Protein AF-A0A1G0RGI7-F1 (afdb_monomer_lite)

Foldseek 3Di:
DDVVVVVVVVVVVVVVVVVVVVVVVCVVVPPPPDDDDDPPDPDDDPDLVVLVVVLVVLLVCLVVVVLVVLLVVLVPDDLVSVVSSCVSVVNPDPSVPDDSVVSSVSSSVVSVVVVCVVPVD

Structure (mmCIF, N/CA/C/O backbone):
data_AF-A0A1G0RGI7-F1
#
_entry.id   AF-A0A1G0RGI7-F1
#
loop_
_atom_site.group_PDB
_atom_site.id
_atom_site.type_symbol
_atom_site.label_atom_id
_atom_site.label_alt_id
_atom_site.label_comp_id
_atom_site.label_asym_id
_atom_site.label_entity_id
_atom_site.label_seq_id
_atom_site.pdbx_PDB_ins_code
_atom_site.Cartn_x
_atom_site.Cartn_y
_atom_site.Cartn_z
_atom_site.occupancy
_atom_site.B_iso_or_equiv
_atom_site.auth_seq_id
_atom_site.auth_comp_id
_atom_site.auth_asym_id
_atom_site.auth_atom_id
_atom_site.pdbx_PDB_model_num
ATOM 1 N N . MET A 1 1 ? 54.764 -1.175 -4.076 1.00 50.75 1 MET A N 1
ATOM 2 C CA . MET A 1 1 ? 53.804 -0.597 -3.111 1.00 50.75 1 MET A CA 1
ATOM 3 C C . MET A 1 1 ? 52.411 -0.868 -3.656 1.00 50.75 1 MET A C 1
ATOM 5 O O . MET A 1 1 ? 52.136 -0.552 -4.804 1.00 50.75 1 MET A O 1
ATOM 9 N N . THR A 1 2 ? 51.668 -1.673 -2.915 1.00 57.53 2 THR A N 1
ATOM 10 C CA . THR A 1 2 ? 50.856 -2.811 -3.372 1.00 57.53 2 THR A CA 1
ATOM 11 C C . THR A 1 2 ? 49.513 -2.415 -3.992 1.00 57.53 2 THR A C 1
ATOM 13 O O . THR A 1 2 ? 48.796 -1.595 -3.430 1.00 57.53 2 THR A O 1
ATOM 16 N N . ASP A 1 3 ? 49.121 -3.052 -5.105 1.00 73.38 3 ASP A N 1
ATOM 17 C CA . ASP A 1 3 ? 47.800 -2.892 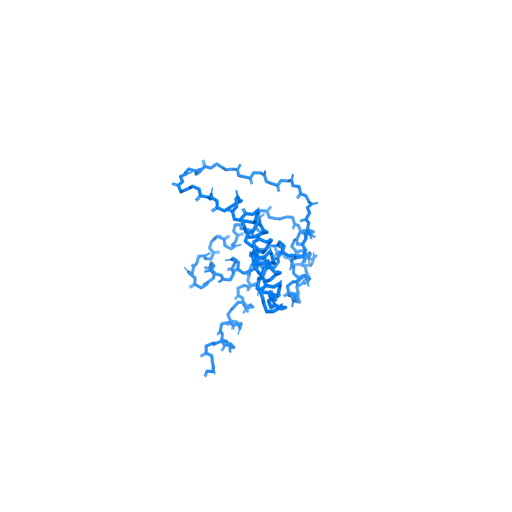-5.756 1.00 73.38 3 ASP A CA 1
ATOM 18 C C . ASP A 1 3 ? 46.612 -3.075 -4.801 1.00 73.38 3 ASP A C 1
ATOM 20 O O . ASP A 1 3 ? 45.519 -2.562 -5.036 1.00 73.38 3 ASP A O 1
ATOM 24 N N . ILE A 1 4 ? 46.839 -3.767 -3.687 1.00 77.62 4 ILE A N 1
ATOM 25 C CA . ILE A 1 4 ? 45.898 -3.905 -2.578 1.00 77.62 4 ILE A CA 1
ATOM 26 C C . ILE A 1 4 ? 45.530 -2.533 -1.991 1.00 77.62 4 ILE A C 1
ATOM 28 O O . ILE A 1 4 ? 44.350 -2.266 -1.800 1.00 77.62 4 ILE A O 1
ATOM 32 N N . LEU A 1 5 ? 46.492 -1.625 -1.796 1.00 81.12 5 LEU A N 1
ATOM 33 C CA . LEU A 1 5 ? 46.229 -0.272 -1.289 1.00 81.12 5 LEU A CA 1
ATOM 34 C C . LEU A 1 5 ? 45.387 0.552 -2.275 1.00 81.12 5 LEU A C 1
ATOM 36 O O . LEU A 1 5 ? 44.495 1.288 -1.861 1.00 81.12 5 LEU A O 1
ATOM 40 N N . LYS A 1 6 ? 45.594 0.372 -3.588 1.00 79.81 6 LYS A N 1
ATOM 41 C CA . LYS A 1 6 ? 44.754 1.005 -4.622 1.00 79.81 6 LYS A CA 1
ATOM 42 C C . LYS A 1 6 ? 43.326 0.456 -4.612 1.00 79.81 6 LYS A C 1
ATOM 44 O O . LYS A 1 6 ? 42.373 1.214 -4.783 1.00 79.81 6 LYS A O 1
ATOM 49 N N . LYS A 1 7 ? 43.164 -0.855 -4.403 1.00 76.00 7 LYS A N 1
ATOM 50 C CA . LYS A 1 7 ? 41.844 -1.487 -4.259 1.00 76.00 7 LYS A CA 1
ATOM 51 C C . LYS A 1 7 ? 41.124 -0.994 -3.003 1.00 76.00 7 LYS A C 1
ATOM 53 O O . LYS A 1 7 ? 39.940 -0.684 -3.093 1.00 76.00 7 LYS A O 1
ATOM 58 N N . ILE A 1 8 ? 41.838 -0.847 -1.885 1.00 85.56 8 ILE A N 1
ATOM 59 C CA . ILE A 1 8 ? 41.303 -0.280 -0.638 1.00 85.56 8 ILE A CA 1
ATOM 60 C C . ILE A 1 8 ? 40.816 1.157 -0.870 1.00 85.56 8 ILE A C 1
ATOM 62 O O . ILE A 1 8 ? 39.648 1.437 -0.624 1.00 85.56 8 ILE A O 1
ATOM 66 N N . ALA A 1 9 ? 41.633 2.022 -1.477 1.00 83.69 9 ALA A N 1
ATOM 67 C CA . ALA A 1 9 ? 41.245 3.406 -1.772 1.00 83.69 9 ALA A CA 1
ATOM 68 C C . ALA A 1 9 ? 40.003 3.507 -2.684 1.00 83.69 9 ALA A C 1
ATOM 70 O O . ALA A 1 9 ? 39.150 4.385 -2.520 1.00 83.69 9 ALA A O 1
ATOM 71 N N . LYS A 1 10 ? 39.857 2.580 -3.641 1.00 83.12 10 LYS A N 1
ATOM 72 C CA . LYS A 1 10 ? 38.676 2.514 -4.515 1.00 83.12 10 LYS A CA 1
ATOM 73 C C . LYS A 1 10 ? 37.420 2.088 -3.748 1.00 83.12 10 LYS A C 1
ATOM 75 O O . LYS A 1 10 ? 36.352 2.654 -3.973 1.00 83.12 10 LYS A O 1
ATOM 80 N N . ILE A 1 11 ? 37.548 1.131 -2.828 1.00 87.38 11 ILE A N 1
ATOM 81 C CA . ILE A 1 11 ? 36.456 0.708 -1.939 1.00 87.38 11 ILE A CA 1
ATOM 82 C C . ILE A 1 11 ? 36.046 1.857 -1.013 1.00 87.38 11 ILE A C 1
ATOM 84 O O . ILE A 1 11 ? 34.858 2.125 -0.867 1.00 87.38 11 ILE A O 1
ATOM 88 N N . GLU A 1 12 ? 37.002 2.586 -0.441 1.00 87.38 12 GLU A N 1
ATOM 89 C CA . GLU A 1 12 ? 36.726 3.750 0.408 1.00 87.38 12 GLU A CA 1
ATOM 90 C C . GLU A 1 12 ? 36.010 4.864 -0.357 1.00 87.38 12 GLU A C 1
ATOM 92 O O . GLU A 1 12 ? 35.063 5.457 0.160 1.00 87.38 12 GLU A O 1
ATOM 97 N N . THR A 1 13 ? 36.401 5.103 -1.610 1.00 85.25 13 THR A N 1
ATOM 98 C CA . THR A 1 13 ? 35.734 6.077 -2.485 1.00 85.25 13 THR A CA 1
ATOM 99 C C . THR A 1 13 ? 34.280 5.679 -2.741 1.00 85.25 13 THR A C 1
ATOM 101 O O . THR A 1 13 ? 33.381 6.488 -2.514 1.00 85.25 13 THR A O 1
ATOM 104 N N . LEU A 1 14 ? 34.031 4.417 -3.105 1.00 83.19 14 LEU A N 1
ATOM 105 C CA . LEU A 1 14 ? 32.679 3.883 -3.306 1.00 83.19 14 LEU A CA 1
ATOM 106 C C . LEU A 1 14 ? 31.835 3.961 -2.029 1.00 83.19 14 LEU A C 1
ATOM 108 O O . LEU A 1 14 ? 30.685 4.391 -2.068 1.00 83.19 14 LEU A O 1
ATOM 112 N N . LEU A 1 15 ? 32.404 3.610 -0.874 1.00 84.50 15 LEU A N 1
ATOM 113 C CA . LEU A 1 15 ? 31.719 3.736 0.413 1.00 84.50 15 LEU A CA 1
ATOM 114 C C . LEU A 1 15 ? 31.371 5.193 0.725 1.00 84.50 15 LEU A C 1
ATOM 116 O O . LEU A 1 15 ? 30.299 5.465 1.263 1.00 84.50 15 LEU A O 1
ATOM 120 N N . ASN A 1 16 ? 32.242 6.138 0.379 1.00 82.50 16 ASN A N 1
ATOM 121 C CA . ASN A 1 16 ? 31.992 7.557 0.594 1.00 82.50 16 ASN A CA 1
ATOM 122 C C . ASN A 1 16 ? 30.914 8.100 -0.361 1.00 82.50 16 ASN A C 1
ATOM 124 O O . ASN A 1 16 ? 30.081 8.911 0.040 1.00 82.50 16 ASN A O 1
ATOM 128 N N . GLU A 1 17 ? 30.866 7.622 -1.604 1.00 75.31 17 GLU A N 1
ATOM 129 C CA . GLU A 1 17 ? 29.801 7.938 -2.565 1.00 75.31 17 GLU A CA 1
ATOM 130 C C . GLU A 1 17 ? 28.447 7.363 -2.139 1.00 75.31 17 GLU A C 1
ATOM 132 O O . GLU A 1 17 ? 27.433 8.066 -2.197 1.00 75.31 17 GLU A O 1
ATOM 137 N N . ILE A 1 18 ? 28.427 6.128 -1.630 1.00 74.31 18 ILE A N 1
ATOM 138 C CA . ILE A 1 18 ? 27.229 5.506 -1.056 1.00 74.31 18 ILE A CA 1
ATOM 139 C C . ILE A 1 18 ? 26.772 6.296 0.175 1.00 74.31 18 ILE A C 1
ATOM 141 O O . ILE A 1 18 ? 25.603 6.666 0.255 1.00 74.31 18 ILE A O 1
ATOM 145 N N . LYS A 1 19 ? 27.683 6.650 1.093 1.00 71.12 19 LYS A N 1
ATOM 146 C CA . LYS A 1 19 ? 27.375 7.482 2.270 1.00 71.12 19 LYS A CA 1
ATOM 147 C C . LYS A 1 19 ? 26.866 8.870 1.889 1.00 71.12 19 LYS A C 1
ATOM 149 O O . LYS A 1 19 ? 25.917 9.342 2.499 1.00 71.12 19 LYS A O 1
ATOM 154 N N . LYS A 1 20 ? 27.429 9.520 0.866 1.00 70.50 20 LYS A N 1
ATOM 155 C CA . LYS A 1 20 ? 26.917 10.802 0.346 1.00 70.50 20 LYS A CA 1
ATOM 156 C C . LYS A 1 20 ? 25.540 10.650 -0.298 1.00 70.50 20 LYS A C 1
ATOM 158 O O . LYS A 1 20 ? 24.704 11.538 -0.151 1.00 70.50 20 LYS A O 1
ATOM 163 N N . SER A 1 21 ? 25.294 9.541 -0.989 1.00 58.94 21 SER A N 1
ATOM 164 C CA . SER A 1 21 ? 23.994 9.229 -1.594 1.00 58.94 21 SER A CA 1
ATOM 165 C C . SER A 1 21 ? 22.931 8.919 -0.536 1.00 58.94 21 SER A C 1
ATOM 167 O O . SER A 1 21 ? 21.784 9.327 -0.698 1.00 58.94 21 SER A O 1
ATOM 169 N N . LEU A 1 22 ? 23.318 8.278 0.571 1.00 59.91 22 LEU A N 1
ATOM 170 C CA . LEU A 1 22 ? 22.479 8.084 1.756 1.00 59.91 22 LEU A CA 1
ATOM 171 C C . LEU A 1 22 ? 22.243 9.406 2.494 1.00 59.91 22 LEU A C 1
ATOM 173 O O . LEU A 1 22 ? 21.101 9.782 2.690 1.00 59.91 22 LEU A O 1
ATOM 177 N N . ALA A 1 23 ? 23.278 10.205 2.760 1.00 55.50 23 ALA A N 1
ATOM 178 C CA . ALA A 1 23 ? 23.140 11.507 3.417 1.00 55.50 23 ALA A CA 1
ATOM 179 C C . ALA A 1 23 ? 22.300 12.515 2.605 1.00 55.50 23 ALA A C 1
ATOM 181 O O . ALA A 1 23 ? 21.625 13.365 3.182 1.00 55.50 23 ALA A O 1
ATOM 182 N N . LYS A 1 24 ? 22.302 12.430 1.267 1.00 55.09 24 LYS A N 1
ATOM 183 C CA . LYS A 1 24 ? 21.374 13.193 0.412 1.00 55.09 24 LYS A CA 1
ATOM 184 C C . LYS A 1 24 ? 19.928 12.688 0.507 1.00 55.09 24 LYS A C 1
ATOM 186 O O . LYS A 1 24 ? 19.018 13.491 0.338 1.00 55.09 24 LYS A O 1
ATOM 191 N N . LYS A 1 25 ? 19.716 11.398 0.789 1.00 45.34 25 LYS A N 1
ATOM 192 C CA . LYS A 1 25 ? 18.391 10.800 1.031 1.00 45.34 25 LYS A CA 1
ATOM 193 C C . LYS A 1 25 ? 17.895 11.010 2.471 1.00 45.34 25 LYS A C 1
ATOM 195 O O . LYS A 1 25 ? 16.694 11.157 2.662 1.00 45.34 25 LYS A O 1
ATOM 200 N N . ASP A 1 26 ? 18.798 11.127 3.443 1.00 42.47 26 ASP A N 1
ATOM 201 C CA . ASP A 1 26 ? 18.475 11.308 4.865 1.00 42.47 26 ASP A CA 1
ATOM 202 C C . ASP A 1 26 ? 18.350 12.781 5.282 1.00 42.47 26 ASP A C 1
ATOM 204 O O . ASP A 1 26 ? 17.692 13.089 6.272 1.00 42.47 26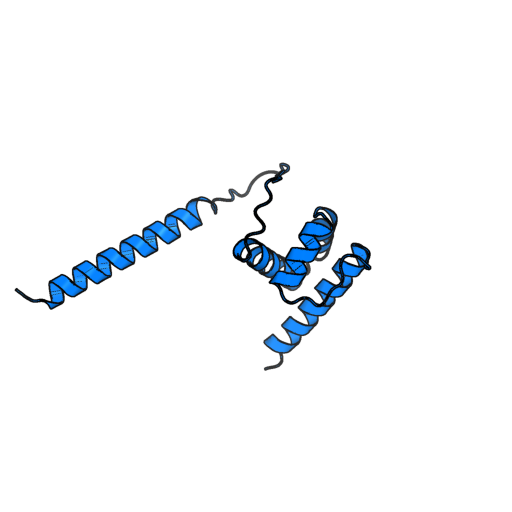 ASP A O 1
ATOM 208 N N . LYS A 1 27 ? 18.872 13.734 4.495 1.00 39.88 27 LYS A N 1
ATOM 209 C CA . LYS A 1 27 ? 18.612 15.173 4.713 1.00 39.88 27 LYS A CA 1
ATOM 210 C C . LYS A 1 27 ? 17.158 15.598 4.461 1.00 39.88 27 LYS A C 1
ATOM 212 O O . LYS A 1 27 ? 16.808 16.730 4.771 1.00 39.88 27 LYS A O 1
ATOM 217 N N . VAL A 1 28 ? 16.313 14.701 3.951 1.00 40.69 28 VAL A N 1
ATOM 218 C CA . VAL A 1 28 ? 14.851 14.892 3.851 1.00 40.69 28 VAL A CA 1
ATOM 219 C C . VAL A 1 28 ? 14.112 14.189 5.008 1.00 40.69 28 VAL A C 1
ATOM 221 O O . VAL A 1 28 ? 12.892 14.245 5.100 1.00 40.69 28 VAL A O 1
ATOM 224 N N . PHE A 1 29 ? 14.840 13.549 5.929 1.00 34.50 29 PHE A N 1
ATOM 225 C CA . PHE A 1 29 ? 14.290 12.763 7.038 1.00 34.50 29 PHE A CA 1
ATOM 226 C C . PHE A 1 29 ? 14.565 13.341 8.429 1.00 34.50 29 PHE A C 1
ATOM 228 O O . PHE A 1 29 ? 14.415 12.643 9.428 1.00 34.50 29 PHE A O 1
ATOM 235 N N . LEU A 1 30 ? 14.871 14.634 8.529 1.00 34.53 30 LEU A N 1
ATOM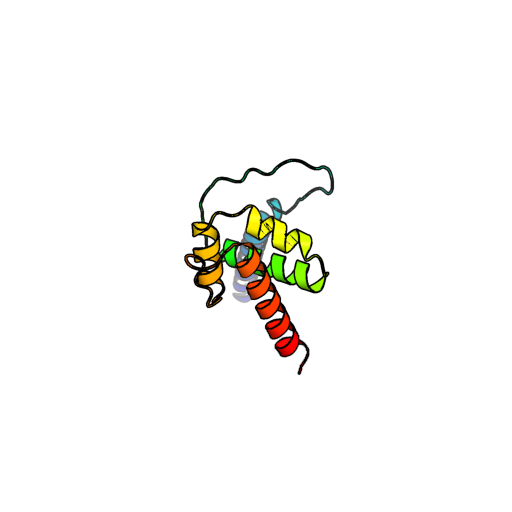 236 C CA . LEU A 1 30 ? 14.649 15.357 9.780 1.00 34.53 30 LEU A CA 1
ATOM 237 C C . LEU A 1 30 ? 13.206 15.870 9.788 1.00 34.53 30 LEU A C 1
ATOM 239 O O . LEU A 1 30 ? 12.949 17.060 9.638 1.00 34.53 30 LEU A O 1
ATOM 243 N N . PHE A 1 31 ? 12.258 14.939 9.927 1.00 34.22 31 PHE A N 1
ATOM 244 C CA . PHE A 1 31 ? 10.970 15.280 10.518 1.00 34.22 31 PHE A CA 1
ATOM 245 C C . PHE A 1 31 ? 11.234 15.506 12.000 1.00 34.22 31 PHE A C 1
ATOM 247 O O . PHE A 1 31 ? 11.293 14.570 12.800 1.00 34.22 31 PHE A O 1
ATOM 254 N N . ASP A 1 32 ? 11.474 16.774 12.312 1.00 33.19 32 ASP A N 1
ATOM 255 C CA . ASP A 1 32 ? 11.385 17.285 13.660 1.00 33.19 32 ASP A CA 1
ATOM 256 C C . ASP A 1 32 ? 9.982 16.969 14.187 1.00 33.19 32 ASP A C 1
ATOM 258 O O . ASP A 1 32 ? 8.965 17.150 13.507 1.00 33.19 32 ASP A O 1
ATOM 262 N N . ARG A 1 33 ? 9.946 16.387 15.379 1.00 46.56 33 ARG A N 1
ATOM 263 C CA . ARG A 1 33 ? 8.712 16.073 16.082 1.00 46.56 33 ARG A CA 1
ATOM 264 C C . ARG A 1 33 ? 8.189 17.370 16.676 1.00 46.56 33 ARG A C 1
ATOM 266 O O . ARG A 1 33 ? 8.461 17.613 17.841 1.00 46.56 33 ARG A O 1
ATOM 273 N N . THR A 1 34 ? 7.415 18.139 15.922 1.00 39.41 34 THR A N 1
ATOM 274 C CA . THR A 1 34 ? 6.472 19.118 16.482 1.00 39.41 34 THR A CA 1
ATOM 275 C C . THR A 1 34 ? 5.591 19.725 15.396 1.00 39.41 34 THR A C 1
ATOM 277 O O . THR A 1 34 ? 6.038 20.065 14.308 1.00 39.41 34 THR A O 1
ATOM 280 N N . ASP A 1 35 ? 4.317 19.865 15.754 1.00 31.36 35 ASP A N 1
ATOM 281 C CA . ASP A 1 35 ? 3.325 20.751 15.153 1.00 31.36 35 ASP A CA 1
ATOM 282 C C . ASP A 1 35 ? 2.824 20.448 13.734 1.00 31.36 35 ASP A C 1
ATOM 284 O O . ASP A 1 35 ? 3.341 20.890 12.711 1.00 31.36 35 ASP A O 1
ATOM 288 N N . SER A 1 36 ? 1.664 19.787 13.708 1.00 46.09 36 SER A N 1
ATOM 289 C CA . SER A 1 36 ? 0.441 20.322 13.098 1.00 46.09 36 SER A CA 1
ATOM 290 C C . SER A 1 36 ? 0.646 21.476 12.109 1.00 46.09 36 SER A C 1
ATOM 292 O O . SER A 1 36 ? 0.494 22.639 12.478 1.00 46.09 36 SER A O 1
ATOM 294 N N . LYS A 1 37 ? 0.918 21.170 10.835 1.00 36.22 37 LYS A N 1
ATOM 295 C CA . LYS A 1 37 ? 0.648 22.070 9.700 1.00 36.22 37 LYS A CA 1
ATOM 296 C C . LYS A 1 37 ? 0.719 21.319 8.372 1.00 36.22 37 LYS A C 1
ATOM 298 O O . LYS A 1 37 ? 1.784 21.080 7.822 1.00 36.22 37 LYS A O 1
ATOM 303 N N . LYS A 1 38 ? -0.471 20.995 7.858 1.00 43.94 38 LYS A N 1
ATOM 304 C CA . LYS A 1 38 ? -0.895 21.180 6.460 1.00 43.94 38 LYS A CA 1
ATOM 305 C C . LYS A 1 38 ? 0.245 21.107 5.431 1.00 43.94 38 LYS A C 1
ATOM 307 O O . LYS A 1 38 ? 0.663 22.126 4.885 1.00 43.94 38 LYS A O 1
ATOM 312 N N . ILE A 1 39 ? 0.720 19.900 5.136 1.00 37.88 39 ILE A N 1
ATOM 313 C CA . ILE A 1 39 ? 1.615 19.680 4.001 1.00 37.88 39 ILE A CA 1
ATOM 314 C C . ILE A 1 39 ? 0.742 19.492 2.758 1.00 37.88 39 ILE A C 1
ATOM 316 O O . ILE A 1 39 ? 0.318 18.396 2.406 1.00 37.88 39 ILE A O 1
ATOM 320 N N . ILE A 1 40 ? 0.454 20.617 2.107 1.00 44.06 40 ILE A N 1
ATOM 321 C CA . ILE A 1 40 ? 0.048 20.650 0.705 1.00 44.06 40 ILE A CA 1
ATOM 322 C C . ILE A 1 40 ? 1.279 20.206 -0.093 1.00 44.06 40 ILE A C 1
ATOM 324 O O . ILE A 1 40 ? 2.210 20.987 -0.272 1.00 44.06 40 ILE A O 1
ATOM 328 N N . ILE A 1 41 ? 1.310 18.956 -0.556 1.00 39.56 41 ILE A N 1
ATOM 329 C CA . ILE A 1 41 ? 2.190 18.557 -1.663 1.00 39.56 41 ILE A CA 1
ATOM 330 C C . ILE A 1 41 ? 1.293 18.234 -2.849 1.00 39.56 41 ILE A C 1
ATOM 332 O O . ILE A 1 41 ? 0.982 17.086 -3.154 1.00 39.56 41 ILE A O 1
ATOM 336 N N . GLU A 1 42 ? 0.887 19.299 -3.534 1.00 40.88 42 GLU A N 1
ATOM 337 C CA . GLU A 1 42 ? 0.685 19.238 -4.972 1.00 40.88 42 GLU A CA 1
ATOM 338 C C . GLU A 1 42 ? 2.050 19.425 -5.639 1.00 40.88 42 GLU A C 1
ATOM 340 O O . GLU A 1 42 ? 2.521 20.539 -5.863 1.00 40.88 42 GLU A O 1
ATOM 345 N N . LYS A 1 43 ? 2.704 18.310 -5.959 1.00 35.72 43 LYS A N 1
ATOM 346 C CA . LYS A 1 43 ? 3.470 18.192 -7.199 1.00 35.72 43 LYS A CA 1
ATOM 347 C C . LYS A 1 43 ? 3.524 16.725 -7.592 1.00 35.72 43 LYS A C 1
ATOM 349 O O . LYS A 1 43 ? 4.175 15.909 -6.949 1.00 35.72 43 LYS A O 1
ATOM 354 N N . ASN A 1 44 ? 2.755 16.432 -8.635 1.00 43.09 44 ASN A N 1
ATOM 355 C CA . ASN A 1 44 ? 2.699 15.176 -9.364 1.00 43.09 44 ASN A CA 1
ATOM 356 C C . ASN A 1 4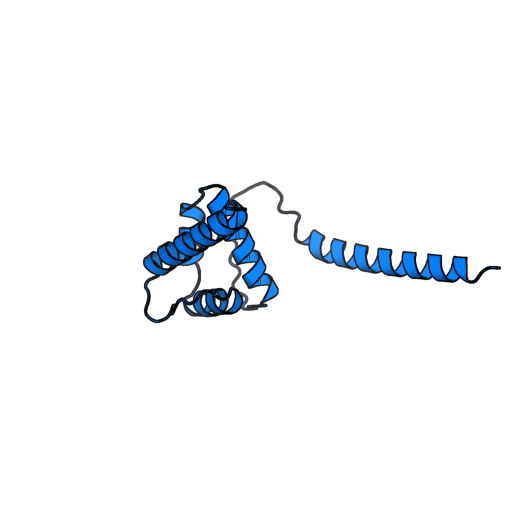4 ? 4.092 14.770 -9.863 1.00 43.09 44 ASN A C 1
ATOM 358 O O . ASN A 1 44 ? 4.458 15.061 -10.996 1.00 43.09 44 ASN A O 1
ATOM 362 N N . GLU A 1 45 ? 4.837 14.047 -9.042 1.00 43.47 45 GLU A N 1
ATOM 363 C CA . GLU A 1 45 ? 5.758 13.030 -9.532 1.00 43.47 45 GLU A CA 1
ATOM 364 C C . GLU A 1 45 ? 5.361 11.722 -8.856 1.00 43.47 45 GLU A C 1
ATOM 366 O O . GLU A 1 45 ? 5.866 11.354 -7.796 1.00 43.47 45 GLU A O 1
ATOM 371 N N . THR A 1 46 ? 4.406 11.018 -9.466 1.00 55.78 46 THR A N 1
ATOM 372 C CA . THR A 1 46 ? 4.187 9.586 -9.236 1.00 55.78 46 THR A CA 1
ATOM 373 C C . THR A 1 46 ? 5.428 8.837 -9.711 1.00 55.78 46 THR A C 1
ATOM 375 O O . THR A 1 46 ? 5.456 8.261 -10.792 1.00 55.78 46 THR A O 1
ATOM 378 N N . ASN A 1 47 ? 6.502 8.916 -8.934 1.00 70.12 47 ASN A N 1
ATOM 379 C CA . ASN A 1 47 ? 7.652 8.052 -9.097 1.00 70.12 47 ASN A CA 1
ATOM 380 C C . ASN A 1 47 ? 7.327 6.737 -8.381 1.00 70.12 47 ASN A C 1
ATOM 382 O O . ASN A 1 47 ? 6.965 6.759 -7.200 1.00 70.12 47 ASN A O 1
ATOM 386 N N . ASP A 1 48 ? 7.461 5.604 -9.069 1.00 78.06 48 ASP A N 1
ATOM 387 C CA . ASP A 1 48 ? 7.157 4.262 -8.551 1.00 78.06 48 ASP A CA 1
ATOM 388 C C . ASP A 1 48 ? 7.785 4.003 -7.173 1.00 78.06 48 ASP A C 1
ATOM 390 O O . ASP A 1 48 ? 7.202 3.334 -6.320 1.00 78.06 48 ASP A O 1
ATOM 394 N N . ILE A 1 49 ? 8.969 4.572 -6.922 1.00 77.00 49 ILE A N 1
ATOM 395 C CA . ILE A 1 49 ? 9.673 4.470 -5.637 1.00 77.00 49 ILE A CA 1
ATOM 396 C C . ILE A 1 49 ? 8.880 5.149 -4.508 1.00 77.00 49 ILE A C 1
ATOM 398 O O . ILE A 1 49 ? 8.800 4.617 -3.401 1.00 77.00 49 ILE A O 1
ATOM 402 N N . GLY A 1 50 ? 8.290 6.316 -4.777 1.00 82.88 50 GLY A N 1
ATOM 403 C CA . GLY A 1 50 ? 7.461 7.045 -3.819 1.00 82.88 50 GLY A CA 1
ATOM 404 C C . GLY A 1 50 ? 6.176 6.290 -3.494 1.00 82.88 50 GLY A C 1
ATOM 405 O O . GLY A 1 50 ? 5.853 6.115 -2.322 1.00 82.88 50 GLY A O 1
ATOM 406 N N . LEU A 1 51 ? 5.506 5.750 -4.516 1.00 88.38 51 LEU A N 1
ATOM 407 C CA . LEU A 1 51 ? 4.263 4.987 -4.356 1.00 88.38 51 LEU A CA 1
ATOM 408 C C . LEU A 1 51 ? 4.462 3.684 -3.570 1.00 88.38 51 LEU A C 1
ATOM 410 O O . LEU A 1 51 ? 3.618 3.325 -2.749 1.00 88.38 51 LEU A O 1
ATOM 414 N N . LYS A 1 52 ? 5.595 2.999 -3.770 1.00 87.69 52 LYS A N 1
ATOM 415 C CA . LYS A 1 52 ? 5.965 1.821 -2.968 1.00 87.69 52 LYS A CA 1
ATOM 416 C C . LYS A 1 52 ? 6.254 2.184 -1.515 1.00 87.69 52 LYS A C 1
ATOM 418 O O . LYS A 1 52 ? 5.790 1.511 -0.603 1.00 87.69 52 LYS A O 1
ATOM 423 N N . LYS A 1 53 ? 6.970 3.286 -1.284 1.00 88.50 53 LYS A N 1
ATOM 424 C CA . LYS A 1 53 ? 7.264 3.763 0.072 1.00 88.50 53 LYS A CA 1
ATOM 425 C C . LYS A 1 53 ? 5.993 4.153 0.829 1.00 88.50 53 LYS A C 1
ATOM 427 O O . LYS A 1 53 ? 5.876 3.869 2.017 1.00 88.50 53 LYS A O 1
ATOM 432 N N . GLU A 1 54 ? 5.041 4.795 0.158 1.00 90.69 54 GLU A N 1
ATOM 433 C CA . GLU A 1 54 ? 3.742 5.095 0.760 1.00 90.69 54 GLU A CA 1
ATOM 434 C C . GLU A 1 54 ? 2.950 3.827 1.087 1.00 90.69 54 GLU A C 1
ATOM 436 O O . GLU A 1 54 ? 2.347 3.754 2.155 1.00 90.69 54 GLU A O 1
ATOM 441 N N . TYR A 1 55 ? 3.007 2.804 0.231 1.00 92.62 55 TYR A N 1
ATOM 442 C CA . TYR A 1 55 ? 2.410 1.502 0.522 1.00 92.62 55 TYR A CA 1
ATOM 443 C C . TYR A 1 55 ? 3.024 0.856 1.769 1.00 92.62 55 TYR A C 1
ATOM 445 O O . TYR A 1 55 ? 2.293 0.406 2.650 1.00 92.62 55 TYR A O 1
ATOM 453 N N . ASP A 1 56 ? 4.354 0.865 1.888 1.00 91.12 56 ASP A N 1
ATOM 454 C CA . ASP A 1 56 ? 5.042 0.334 3.068 1.00 91.12 56 ASP A CA 1
ATOM 455 C C . ASP A 1 56 ? 4.674 1.112 4.341 1.00 91.12 56 ASP A C 1
ATOM 457 O O . ASP A 1 56 ? 4.497 0.522 5.408 1.00 91.12 56 ASP A O 1
ATOM 461 N N . ASN A 1 57 ? 4.514 2.435 4.243 1.00 92.88 57 ASN A N 1
ATOM 462 C CA . ASN A 1 57 ? 4.044 3.255 5.358 1.00 92.88 57 ASN A CA 1
ATOM 463 C C . ASN A 1 57 ? 2.607 2.892 5.756 1.00 92.88 57 ASN A C 1
ATOM 465 O O . ASN A 1 57 ? 2.347 2.692 6.939 1.00 92.88 57 ASN A O 1
ATOM 469 N N . LEU A 1 58 ? 1.693 2.747 4.793 1.00 93.56 58 LEU A N 1
ATOM 470 C CA . LEU A 1 58 ? 0.318 2.312 5.058 1.00 93.56 58 LEU A CA 1
ATOM 471 C C . LEU A 1 58 ? 0.265 0.920 5.699 1.00 93.56 58 LEU A C 1
ATOM 473 O O . LEU A 1 58 ? -0.547 0.689 6.593 1.00 93.56 58 LEU A O 1
ATOM 477 N N . TYR A 1 59 ? 1.149 0.008 5.291 1.00 93.00 59 TYR A N 1
ATOM 478 C CA . TYR A 1 59 ? 1.246 -1.312 5.907 1.00 93.00 59 TYR A CA 1
ATOM 479 C C . TYR A 1 59 ? 1.716 -1.230 7.370 1.00 93.00 59 TYR A C 1
ATOM 481 O O . TYR A 1 59 ? 1.132 -1.875 8.234 1.00 93.00 59 TYR A O 1
ATOM 489 N N . LYS A 1 60 ? 2.683 -0.361 7.694 1.00 92.38 60 LYS A N 1
ATOM 490 C CA . LYS A 1 60 ? 3.087 -0.104 9.093 1.00 92.38 60 LYS A CA 1
ATOM 491 C C . LYS A 1 60 ? 1.960 0.500 9.932 1.00 92.38 60 LYS A C 1
ATOM 493 O O . LYS A 1 60 ? 1.815 0.165 11.109 1.00 92.38 60 LYS A O 1
ATOM 498 N N . LEU A 1 61 ? 1.156 1.387 9.340 1.00 91.62 61 LEU A N 1
ATOM 499 C CA . LEU A 1 61 ? -0.040 1.928 9.991 1.00 91.62 61 LEU A CA 1
ATOM 500 C C . LEU A 1 61 ? -1.057 0.820 10.274 1.00 91.62 61 LEU A C 1
ATOM 502 O O . LEU A 1 61 ? -1.612 0.770 11.370 1.00 91.62 61 LEU A O 1
ATOM 506 N N . TYR A 1 62 ? -1.242 -0.105 9.329 1.00 93.56 62 TYR A N 1
ATOM 507 C CA . TYR A 1 62 ? -2.076 -1.291 9.513 1.00 93.56 62 TYR A CA 1
ATOM 508 C C . TYR A 1 62 ? -1.564 -2.188 10.648 1.00 93.56 62 TYR A C 1
ATOM 510 O O . TYR A 1 62 ? -2.345 -2.565 11.522 1.00 93.56 62 TYR A O 1
ATOM 518 N N . GLU A 1 63 ? -0.262 -2.485 10.690 1.00 91.94 63 GLU A N 1
ATOM 519 C CA . GLU A 1 63 ? 0.353 -3.267 11.775 1.00 91.94 63 GLU A CA 1
ATOM 520 C C . GLU A 1 63 ? 0.174 -2.595 13.141 1.00 91.94 63 GLU A C 1
ATOM 522 O O . GLU A 1 63 ? -0.076 -3.268 14.140 1.00 91.94 63 GLU A O 1
ATOM 527 N N . SER A 1 64 ? 0.217 -1.263 13.163 1.00 92.69 64 SER A N 1
ATOM 528 C CA . SER A 1 64 ? -0.022 -0.437 14.352 1.00 92.69 64 SER A CA 1
ATOM 529 C C . SER A 1 64 ? -1.511 -0.197 14.650 1.00 92.69 64 SER A C 1
ATOM 531 O O . SER A 1 64 ? -1.827 0.601 15.529 1.00 92.69 64 SER A O 1
ATOM 533 N N . GLN A 1 65 ? -2.429 -0.842 13.918 1.00 92.00 65 GLN A N 1
ATOM 534 C CA . GLN A 1 65 ? -3.891 -0.711 14.047 1.00 92.00 65 GLN A CA 1
ATOM 535 C C . GLN A 1 65 ? -4.435 0.722 13.871 1.00 92.00 65 GLN A C 1
ATOM 537 O O . GLN A 1 65 ? -5.530 1.055 14.324 1.00 92.00 65 GLN A O 1
ATOM 542 N N . LYS A 1 66 ? -3.701 1.583 13.160 1.00 91.62 66 LYS A N 1
ATOM 543 C CA . LYS A 1 66 ? -4.060 2.981 12.878 1.00 91.62 66 LYS A CA 1
ATOM 544 C C . LYS A 1 66 ? -4.936 3.090 11.626 1.00 91.62 66 LYS A C 1
ATOM 546 O O . LYS A 1 66 ? -4.565 3.713 10.635 1.00 91.62 66 LYS A O 1
ATOM 551 N N . PHE A 1 67 ? -6.109 2.455 11.650 1.00 89.94 67 PHE A N 1
ATOM 552 C CA . PHE A 1 67 ? -6.993 2.366 10.476 1.00 89.94 67 PHE A CA 1
ATOM 553 C C . PHE A 1 67 ? -7.545 3.717 10.009 1.00 89.94 67 PHE A C 1
ATOM 555 O O . PHE A 1 67 ? -7.740 3.909 8.812 1.00 89.94 67 PHE A O 1
ATOM 562 N N . GLN A 1 68 ? -7.752 4.657 10.933 1.00 91.38 68 GLN A N 1
ATOM 563 C CA . GLN A 1 68 ? -8.220 6.001 10.599 1.00 91.38 68 GLN A CA 1
ATOM 564 C C . GLN A 1 68 ? -7.206 6.755 9.723 1.00 91.38 68 GLN A C 1
ATOM 566 O O . GLN A 1 68 ? -7.591 7.365 8.734 1.00 91.38 68 GLN A O 1
ATOM 571 N N . GLU A 1 69 ? -5.907 6.630 10.012 1.00 90.81 69 GLU A N 1
ATOM 572 C CA . GLU A 1 69 ? -4.844 7.270 9.218 1.00 90.81 69 GLU A CA 1
ATOM 573 C C . GLU A 1 69 ? -4.784 6.693 7.785 1.00 90.81 69 GLU A C 1
ATOM 575 O O . GLU A 1 69 ? -4.486 7.403 6.825 1.00 90.81 69 GLU A O 1
ATOM 580 N N . ILE A 1 70 ? -5.129 5.409 7.614 1.00 89.88 70 ILE A N 1
ATOM 581 C CA . ILE A 1 70 ? -5.256 4.772 6.291 1.00 89.88 70 ILE A CA 1
ATOM 582 C C . ILE A 1 70 ? -6.456 5.351 5.534 1.00 89.88 70 ILE A C 1
ATOM 584 O O . ILE A 1 70 ? -6.362 5.633 4.339 1.00 89.88 70 ILE A O 1
ATOM 588 N N . GLU A 1 71 ? -7.590 5.517 6.211 1.00 91.00 71 GLU A N 1
ATOM 589 C CA . GLU A 1 71 ? -8.795 6.085 5.611 1.00 91.00 71 GLU A CA 1
ATOM 590 C C . GLU A 1 71 ? -8.588 7.543 5.187 1.00 91.00 71 GLU A C 1
ATOM 592 O O . GLU A 1 71 ? -8.928 7.903 4.057 1.00 91.00 71 GLU A O 1
ATOM 597 N N . GLU A 1 72 ? -7.979 8.358 6.047 1.00 91.50 72 GLU A N 1
ATOM 598 C CA . GLU A 1 72 ? -7.623 9.750 5.761 1.00 91.50 72 GLU A CA 1
ATOM 599 C C . GLU A 1 72 ? -6.718 9.842 4.531 1.00 91.50 72 GLU A C 1
ATOM 601 O O . GLU A 1 72 ? -7.054 10.548 3.579 1.00 91.50 72 GLU A O 1
ATOM 606 N N . PHE A 1 73 ? -5.658 9.029 4.467 1.00 91.81 73 PHE A N 1
ATOM 607 C CA . PHE A 1 73 ? -4.781 8.977 3.298 1.00 91.81 73 PHE A CA 1
ATOM 608 C C . PHE A 1 73 ? -5.558 8.691 2.001 1.00 91.81 73 PHE A C 1
ATOM 610 O O . PHE A 1 73 ? -5.400 9.397 1.006 1.00 91.81 73 PHE A O 1
ATOM 617 N N . ILE A 1 74 ? -6.433 7.680 1.983 1.00 91.50 74 ILE A N 1
ATOM 618 C CA . ILE A 1 74 ? -7.207 7.343 0.775 1.00 91.50 74 ILE A CA 1
ATOM 619 C C . ILE A 1 74 ? -8.213 8.451 0.427 1.00 91.50 74 ILE A C 1
ATOM 621 O O . ILE A 1 74 ? -8.468 8.723 -0.753 1.00 91.50 74 ILE A O 1
ATOM 625 N N . ASN A 1 75 ? -8.775 9.117 1.434 1.00 90.12 75 ASN A N 1
ATOM 626 C CA . ASN A 1 75 ? -9.726 10.205 1.251 1.00 90.12 75 ASN A CA 1
ATOM 627 C C . ASN A 1 75 ? -9.083 11.491 0.727 1.00 90.12 75 ASN A C 1
ATOM 629 O O . ASN A 1 75 ? -9.701 12.160 -0.104 1.00 90.12 75 ASN A O 1
ATOM 633 N N . GLU A 1 76 ? -7.843 11.786 1.096 1.00 91.44 76 GLU A N 1
ATOM 634 C CA . GLU A 1 76 ? -7.113 12.970 0.633 1.00 91.44 76 GLU A CA 1
ATOM 635 C C . GLU A 1 76 ? -6.601 12.845 -0.810 1.00 91.44 76 GLU A C 1
ATOM 637 O O . GLU A 1 76 ? -6.507 13.842 -1.527 1.00 91.44 76 GLU A O 1
ATOM 642 N N . LYS A 1 77 ? -6.298 11.630 -1.283 1.00 88.44 77 LYS A N 1
ATOM 643 C CA . LYS A 1 77 ? -5.730 11.425 -2.627 1.00 88.44 77 LYS A CA 1
ATOM 644 C C . LYS A 1 77 ? -6.781 11.474 -3.742 1.00 88.44 77 LYS A C 1
ATOM 646 O O . LYS A 1 77 ? -7.959 11.145 -3.561 1.00 88.44 77 LYS A O 1
ATOM 651 N N . SER A 1 78 ? -6.354 11.867 -4.942 1.00 89.19 78 SER A N 1
ATOM 652 C CA . SER A 1 78 ? -7.201 11.843 -6.141 1.00 89.19 78 SER A CA 1
ATOM 653 C C . SER A 1 78 ? -7.434 10.408 -6.634 1.00 89.19 78 SER A C 1
ATOM 655 O O . SER A 1 78 ? -6.667 9.494 -6.331 1.00 89.19 78 SER A O 1
ATOM 657 N N . LYS A 1 79 ? -8.493 10.181 -7.424 1.00 86.50 79 LYS A N 1
ATOM 658 C CA . LYS A 1 79 ? -8.743 8.852 -8.011 1.00 86.50 79 LYS A CA 1
ATOM 659 C C . LYS A 1 79 ? -7.618 8.402 -8.948 1.00 86.50 79 LYS A C 1
ATOM 661 O O . LYS A 1 79 ? -7.271 7.222 -8.933 1.00 86.50 79 LYS A O 1
ATOM 666 N N . ASP A 1 80 ? -7.038 9.325 -9.711 1.00 88.19 80 ASP A N 1
ATOM 667 C CA . ASP A 1 80 ? -5.923 9.030 -10.617 1.00 88.19 80 ASP A CA 1
ATOM 668 C C . ASP A 1 80 ? -4.671 8.617 -9.845 1.00 88.19 80 ASP A C 1
ATOM 670 O O . ASP A 1 80 ? -4.016 7.639 -10.201 1.00 88.19 80 ASP A O 1
ATOM 674 N N . TYR A 1 81 ? -4.405 9.282 -8.718 1.00 89.25 81 TYR A N 1
ATOM 675 C CA . TYR A 1 81 ? -3.338 8.887 -7.808 1.00 89.25 81 TYR A CA 1
ATOM 676 C C . TYR A 1 81 ? -3.541 7.467 -7.284 1.00 89.25 81 TYR A C 1
ATOM 678 O O . TYR A 1 81 ? -2.645 6.632 -7.364 1.00 89.25 81 TYR A O 1
ATOM 686 N N . LEU A 1 82 ? -4.742 7.172 -6.777 1.00 90.44 82 LEU A N 1
ATOM 687 C CA . LEU A 1 82 ? -5.072 5.853 -6.240 1.00 90.44 82 LEU A CA 1
ATOM 688 C C . LEU A 1 82 ? -4.982 4.761 -7.310 1.00 90.44 82 LEU A C 1
ATOM 690 O O . LEU A 1 82 ? -4.605 3.634 -6.996 1.00 90.44 82 LEU A O 1
ATOM 694 N N . LYS A 1 83 ? -5.303 5.082 -8.568 1.00 89.88 83 LYS A N 1
ATOM 695 C CA . LYS A 1 83 ? -5.144 4.166 -9.701 1.00 89.88 83 LYS A CA 1
ATOM 696 C C . LYS A 1 83 ? -3.680 3.782 -9.903 1.00 89.88 83 LYS A C 1
ATOM 698 O O . LYS A 1 83 ? -3.378 2.591 -9.960 1.00 89.88 83 LYS A O 1
ATOM 703 N N . GLU A 1 84 ? -2.781 4.763 -9.972 1.00 89.38 84 GLU A N 1
ATOM 704 C CA . GLU A 1 84 ? -1.352 4.486 -10.153 1.00 89.38 84 GLU A CA 1
ATOM 705 C C . GLU A 1 84 ? -0.751 3.817 -8.911 1.00 89.38 84 GLU A C 1
ATOM 707 O O . GLU A 1 84 ? -0.016 2.842 -9.031 1.00 89.38 84 GLU A O 1
ATOM 712 N N . PHE A 1 85 ? -1.151 4.250 -7.712 1.00 91.06 85 PHE A N 1
ATOM 713 C CA . PHE A 1 85 ? -0.783 3.609 -6.450 1.00 91.06 85 PHE A CA 1
ATOM 714 C C . PHE A 1 85 ? -1.145 2.119 -6.438 1.00 91.06 85 PHE A C 1
ATOM 716 O O . PHE A 1 85 ? -0.304 1.283 -6.105 1.00 91.06 85 PHE A O 1
ATOM 723 N N . CYS A 1 86 ? -2.377 1.764 -6.820 1.00 89.88 86 CYS A N 1
ATOM 724 C CA . CYS A 1 86 ? -2.807 0.367 -6.862 1.00 89.88 86 CYS A CA 1
ATOM 725 C C . CYS A 1 86 ? -2.021 -0.424 -7.911 1.00 89.88 86 CYS A C 1
ATOM 727 O O . CYS A 1 86 ? -1.550 -1.521 -7.626 1.00 89.88 86 CYS A O 1
ATOM 729 N N . LYS A 1 87 ? -1.819 0.156 -9.096 1.00 89.12 87 LYS A N 1
ATOM 730 C CA . LYS A 1 87 ? -1.073 -0.463 -10.194 1.00 89.12 87 LYS A CA 1
ATOM 731 C C . LYS A 1 87 ? 0.385 -0.752 -9.820 1.00 89.12 87 LYS A C 1
ATOM 733 O O . LYS A 1 87 ? 0.833 -1.880 -9.993 1.00 89.12 87 LYS A O 1
ATOM 738 N N . VAL A 1 88 ? 1.108 0.220 -9.261 1.00 89.94 88 VAL A N 1
ATOM 739 C CA . VAL A 1 88 ? 2.525 0.071 -8.870 1.00 89.94 88 VAL A CA 1
ATOM 740 C C . VAL A 1 88 ? 2.715 -0.958 -7.753 1.00 89.94 88 VAL A C 1
ATOM 742 O O . VAL A 1 88 ? 3.730 -1.656 -7.714 1.00 89.94 88 VAL A O 1
ATOM 745 N N . ASN A 1 89 ? 1.732 -1.078 -6.859 1.00 88.00 89 ASN A N 1
ATOM 746 C CA . ASN A 1 89 ? 1.754 -2.023 -5.744 1.00 88.00 89 ASN A CA 1
ATOM 747 C C . ASN A 1 89 ? 1.069 -3.365 -6.064 1.00 88.00 89 ASN A C 1
ATOM 749 O O . ASN A 1 89 ? 0.846 -4.163 -5.157 1.00 88.00 89 ASN A O 1
ATOM 753 N N . ASN A 1 90 ? 0.751 -3.630 -7.339 1.00 87.00 90 ASN A N 1
ATOM 754 C CA . ASN A 1 90 ? 0.086 -4.854 -7.807 1.00 87.00 90 ASN A CA 1
ATOM 755 C C . ASN A 1 90 ? -1.230 -5.172 -7.070 1.00 87.00 90 ASN A C 1
ATOM 757 O O . A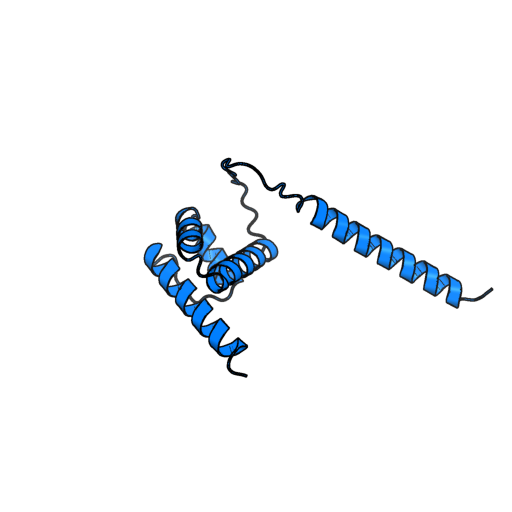SN A 1 90 ? -1.590 -6.332 -6.873 1.00 87.00 90 ASN A O 1
ATOM 761 N N . LEU A 1 91 ? -1.964 -4.136 -6.667 1.00 87.12 91 LEU A N 1
ATOM 762 C CA . LEU A 1 91 ? -3.293 -4.265 -6.090 1.00 87.12 91 LEU A CA 1
ATOM 763 C C . LEU A 1 91 ? -4.314 -4.334 -7.228 1.00 87.12 91 LEU A C 1
ATOM 765 O O . LEU A 1 91 ? -4.536 -3.349 -7.932 1.00 87.12 91 LEU A O 1
ATOM 769 N N . SER A 1 92 ? -4.965 -5.488 -7.390 1.00 84.69 92 SER A N 1
ATOM 770 C CA . SER A 1 92 ? -6.024 -5.712 -8.388 1.00 84.69 92 SER A CA 1
ATOM 771 C C . SER A 1 92 ? -7.325 -4.983 -8.021 1.00 84.69 92 SER A C 1
ATOM 773 O O . SER A 1 92 ? -8.341 -5.606 -7.712 1.00 84.69 92 SER A O 1
ATOM 775 N N . ILE A 1 93 ? -7.286 -3.650 -8.006 1.00 84.00 93 ILE A N 1
ATOM 776 C CA . ILE A 1 93 ? -8.400 -2.770 -7.651 1.00 84.00 93 ILE A CA 1
ATOM 777 C C . ILE A 1 93 ? -8.712 -1.878 -8.846 1.00 84.00 93 ILE A C 1
ATOM 779 O O . ILE A 1 93 ? -7.892 -1.057 -9.255 1.00 84.00 93 ILE A O 1
ATOM 783 N N . ASP A 1 94 ? -9.929 -1.985 -9.373 1.00 82.62 94 ASP A N 1
ATOM 784 C CA . ASP A 1 94 ? -10.430 -1.020 -10.348 1.00 82.62 94 ASP A CA 1
ATOM 785 C C . ASP A 1 94 ? -10.947 0.236 -9.626 1.00 82.62 94 ASP A C 1
ATOM 787 O O . ASP A 1 94 ? -12.129 0.368 -9.301 1.00 82.62 94 ASP A O 1
ATOM 791 N N . THR A 1 95 ? -10.048 1.183 -9.357 1.00 83.38 95 THR A N 1
ATOM 792 C CA . THR A 1 95 ? -10.361 2.432 -8.638 1.00 83.38 95 THR A CA 1
ATOM 793 C C . THR A 1 95 ? -11.367 3.330 -9.374 1.00 83.38 95 THR A C 1
ATOM 795 O O . THR A 1 95 ? -11.969 4.225 -8.766 1.00 83.38 95 THR A O 1
ATOM 798 N N . SER A 1 96 ? -11.615 3.087 -10.667 1.00 80.00 96 SER A N 1
ATOM 799 C CA . SER A 1 96 ? -12.611 3.835 -11.439 1.00 80.00 96 SER A CA 1
ATOM 800 C C . SER A 1 96 ? -14.044 3.452 -11.050 1.00 80.00 96 SER A C 1
ATOM 802 O O . SER A 1 96 ? -14.896 4.332 -10.914 1.00 80.00 96 SER A O 1
ATOM 804 N N . ARG A 1 97 ? -14.281 2.167 -10.752 1.00 84.00 97 ARG A N 1
ATOM 805 C CA . ARG A 1 97 ? -15.606 1.593 -10.445 1.00 84.00 97 ARG A CA 1
ATOM 806 C C . ARG A 1 97 ? -15.930 1.527 -8.957 1.00 84.00 97 ARG A C 1
ATOM 808 O O . ARG A 1 97 ? -17.065 1.248 -8.583 1.00 84.00 97 ARG A O 1
ATOM 815 N N . VAL A 1 98 ? -14.939 1.765 -8.105 1.00 87.31 98 VAL A N 1
ATOM 816 C CA . VAL A 1 98 ? -15.047 1.569 -6.659 1.00 87.31 98 VAL A CA 1
ATOM 817 C C . VAL A 1 98 ? -15.023 2.922 -5.934 1.00 87.31 98 VAL A C 1
ATOM 819 O O . VAL A 1 98 ? -14.333 3.863 -6.337 1.00 87.31 98 VAL A O 1
ATOM 822 N N . SER A 1 99 ? -15.830 3.055 -4.878 1.00 89.56 99 SER A N 1
ATOM 823 C CA . SER A 1 99 ? -15.839 4.237 -4.007 1.00 89.56 99 SER A CA 1
ATOM 824 C C . SER A 1 99 ? -14.623 4.237 -3.074 1.00 89.56 99 SER A C 1
ATOM 826 O O . SER A 1 99 ? -14.106 3.176 -2.729 1.00 89.56 99 SER A O 1
ATOM 828 N N . LYS A 1 100 ? -14.177 5.414 -2.617 1.00 89.75 100 LYS A N 1
ATOM 829 C CA . LYS A 1 100 ? -13.032 5.527 -1.693 1.00 89.75 100 LYS A CA 1
ATOM 830 C C . LYS A 1 100 ? -13.176 4.668 -0.422 1.00 89.75 100 LYS A C 1
ATOM 832 O O . LYS A 1 100 ? -12.240 3.926 -0.133 1.00 89.75 100 LYS A O 1
ATOM 837 N N . PRO A 1 101 ? -14.342 4.619 0.257 1.00 90.50 101 PRO A N 1
ATOM 838 C CA . PRO A 1 101 ? -14.526 3.724 1.403 1.00 90.50 101 PRO A CA 1
ATOM 839 C C . PRO A 1 101 ? -14.346 2.240 1.055 1.00 90.50 101 PRO A C 1
ATOM 841 O O . PRO A 1 101 ? -13.827 1.459 1.849 1.00 90.50 101 PRO A O 1
ATOM 844 N N . ASN A 1 102 ? -14.745 1.825 -0.150 1.00 90.38 102 ASN A N 1
ATOM 845 C CA . ASN A 1 102 ? -14.528 0.451 -0.594 1.00 90.38 102 ASN A CA 1
ATOM 846 C C . ASN A 1 102 ? -13.062 0.191 -0.971 1.00 90.38 102 ASN A C 1
ATOM 848 O O . ASN A 1 102 ? -12.574 -0.906 -0.718 1.00 90.38 102 ASN A O 1
ATOM 852 N N . ILE A 1 103 ? -12.340 1.184 -1.503 1.00 90.50 103 ILE A N 1
ATOM 853 C CA . ILE A 1 103 ? -10.886 1.090 -1.716 1.00 90.50 103 ILE A CA 1
ATOM 854 C C . ILE A 1 103 ? -10.178 0.838 -0.376 1.00 90.50 103 ILE A C 1
ATOM 856 O O . ILE A 1 103 ? -9.375 -0.090 -0.293 1.00 90.50 103 ILE A O 1
ATOM 860 N N . VAL A 1 104 ? -10.539 1.572 0.686 1.00 92.19 104 VAL A N 1
ATOM 861 C CA . VAL A 1 104 ? -10.007 1.359 2.048 1.00 92.19 104 VAL A CA 1
ATOM 862 C C . VAL A 1 104 ? -10.221 -0.087 2.502 1.00 92.19 104 VAL A C 1
ATOM 864 O O . VAL A 1 104 ? -9.266 -0.763 2.883 1.00 92.19 104 VAL A O 1
ATOM 867 N N . LYS A 1 105 ? -11.452 -0.607 2.396 1.00 91.44 105 LYS A N 1
ATOM 868 C CA . LYS A 1 105 ? -11.770 -1.997 2.778 1.00 91.44 105 LYS A CA 1
ATOM 869 C C . LYS A 1 105 ? -10.924 -3.022 2.023 1.00 91.44 105 LYS A C 1
ATOM 871 O O . LYS A 1 105 ? -10.456 -3.991 2.618 1.00 91.44 105 LYS A O 1
ATOM 876 N N . ILE A 1 106 ? -10.731 -2.824 0.719 1.00 90.94 106 ILE A N 1
ATOM 877 C CA . ILE A 1 106 ? -9.950 -3.749 -0.107 1.00 90.94 106 ILE A CA 1
ATOM 878 C C . ILE A 1 106 ? -8.465 -3.693 0.275 1.00 90.94 106 ILE A C 1
ATOM 880 O O . ILE A 1 106 ? -7.843 -4.744 0.411 1.00 90.94 106 ILE A O 1
ATOM 884 N N . ILE A 1 107 ? -7.909 -2.501 0.506 1.00 91.31 107 ILE A N 1
ATOM 885 C CA . ILE A 1 107 ? -6.516 -2.327 0.945 1.00 91.31 107 ILE A CA 1
ATOM 886 C C . ILE A 1 107 ? -6.281 -2.998 2.304 1.00 91.31 107 ILE A C 1
ATOM 888 O O . ILE A 1 107 ? -5.334 -3.766 2.453 1.00 91.31 107 ILE A O 1
ATOM 892 N N . ILE A 1 108 ? -7.179 -2.793 3.273 1.00 92.38 108 ILE A N 1
ATOM 893 C CA . ILE A 1 108 ? -7.097 -3.448 4.589 1.00 92.38 108 ILE A CA 1
ATOM 894 C C . ILE A 1 108 ? -7.125 -4.976 4.444 1.00 92.38 108 ILE A C 1
ATOM 896 O O . ILE A 1 108 ? -6.344 -5.677 5.092 1.00 92.38 108 ILE A O 1
ATOM 900 N N . LYS A 1 109 ? -7.987 -5.511 3.569 1.00 91.38 109 LYS A N 1
ATOM 901 C CA . LYS A 1 109 ? -8.041 -6.952 3.287 1.00 91.38 109 LYS A CA 1
ATOM 902 C C . LYS A 1 109 ? -6.716 -7.468 2.715 1.00 91.38 109 LYS A C 1
ATOM 904 O O . LYS A 1 109 ? -6.237 -8.509 3.158 1.00 91.38 109 LYS A O 1
ATOM 909 N N . TRP A 1 110 ? -6.113 -6.739 1.777 1.00 91.62 110 TRP A N 1
ATOM 910 C CA . TRP A 1 110 ? -4.802 -7.077 1.216 1.00 91.62 110 TRP A CA 1
ATOM 911 C C . TRP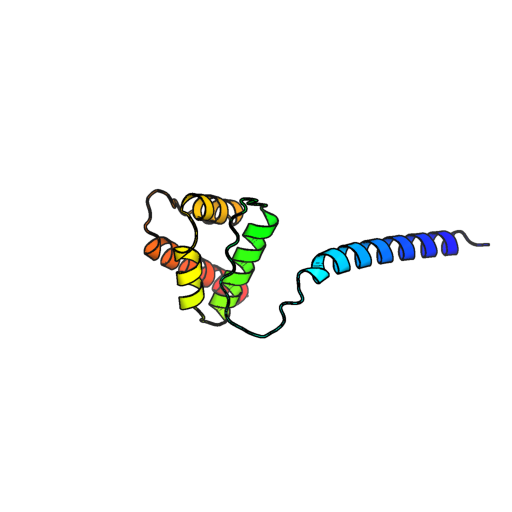 A 1 110 ? -3.702 -7.101 2.275 1.00 91.62 110 TRP A C 1
ATOM 913 O O . TRP A 1 110 ? -2.905 -8.037 2.317 1.00 91.62 110 TRP A O 1
ATOM 923 N N . PHE A 1 111 ? -3.680 -6.114 3.170 1.00 92.56 111 PHE A N 1
ATOM 924 C CA . PHE A 1 111 ? -2.723 -6.092 4.272 1.00 92.56 111 PHE A CA 1
ATOM 925 C C . PHE A 1 111 ? -2.908 -7.269 5.226 1.00 92.56 111 PHE A C 1
ATOM 927 O O . PHE A 1 111 ? -1.926 -7.899 5.609 1.00 92.56 111 PHE A O 1
ATOM 934 N N . SER A 1 112 ? -4.153 -7.632 5.539 1.00 90.88 112 SER A N 1
ATOM 935 C CA . SER A 1 112 ? -4.444 -8.816 6.349 1.00 90.88 112 SER A CA 1
ATOM 936 C C . SER A 1 112 ? -3.931 -10.105 5.703 1.00 90.88 112 SER A C 1
ATOM 938 O O . SER A 1 112 ? -3.297 -10.912 6.379 1.00 90.88 112 SER A O 1
ATOM 940 N N . GLN A 1 113 ? -4.132 -10.275 4.394 1.00 89.06 113 GLN A N 1
ATOM 941 C CA . GLN A 1 113 ? -3.612 -11.428 3.652 1.00 89.06 113 GLN A CA 1
ATOM 942 C C . GLN A 1 113 ? -2.080 -11.462 3.654 1.00 89.06 113 GLN A C 1
ATOM 944 O O . GLN A 1 113 ? -1.482 -12.503 3.915 1.00 89.06 113 GLN A O 1
ATOM 949 N N . ARG A 1 114 ? -1.429 -10.316 3.423 1.00 86.81 114 ARG A N 1
ATOM 950 C CA . ARG A 1 114 ? 0.035 -10.198 3.481 1.00 86.81 114 ARG A CA 1
ATOM 951 C C . ARG A 1 114 ? 0.584 -10.553 4.863 1.00 86.81 114 ARG A C 1
ATOM 953 O O . ARG A 1 114 ? 1.580 -11.270 4.947 1.00 86.81 114 ARG A O 1
ATOM 960 N N . LYS A 1 115 ? -0.070 -10.087 5.927 1.00 87.06 115 LYS A N 1
ATOM 961 C CA . LYS A 1 115 ? 0.299 -10.416 7.305 1.00 87.06 115 LYS A CA 1
ATOM 962 C C . LYS A 1 115 ? 0.216 -11.924 7.555 1.00 87.06 115 LYS A C 1
ATOM 964 O O . LYS A 1 115 ? 1.185 -12.502 8.026 1.00 87.06 115 LYS A O 1
ATOM 969 N N . GLN A 1 116 ? -0.870 -12.576 7.130 1.00 84.38 116 GLN A N 1
ATOM 970 C CA . GLN A 1 116 ? -1.030 -14.034 7.245 1.00 84.38 116 GLN A CA 1
ATOM 971 C C . GLN A 1 116 ? 0.052 -14.823 6.495 1.00 84.38 116 GLN A C 1
ATOM 973 O O . GLN A 1 116 ? 0.515 -15.837 6.999 1.00 84.38 116 GLN A O 1
ATOM 978 N N . ILE A 1 117 ? 0.482 -14.363 5.316 1.00 80.38 117 ILE A N 1
ATOM 979 C CA . ILE A 1 117 ? 1.583 -14.997 4.569 1.00 80.38 117 ILE A CA 1
ATOM 980 C C . ILE A 1 117 ? 2.919 -14.835 5.306 1.00 80.38 117 ILE A C 1
ATOM 982 O O . ILE A 1 117 ? 3.768 -15.713 5.236 1.00 80.38 117 ILE A O 1
ATOM 986 N N . THR A 1 118 ? 3.115 -13.708 5.990 1.00 77.94 118 THR A N 1
ATOM 987 C CA . THR A 1 118 ? 4.390 -13.367 6.637 1.00 77.94 118 THR A CA 1
ATOM 988 C C . THR A 1 118 ? 4.523 -14.001 8.027 1.00 77.94 118 THR A C 1
ATOM 990 O O . THR A 1 118 ? 5.626 -14.354 8.418 1.00 77.94 118 THR A O 1
ATOM 993 N N . GLU A 1 119 ? 3.417 -14.158 8.760 1.00 72.50 119 GLU A N 1
ATOM 994 C CA . GLU A 1 119 ? 3.368 -14.772 10.101 1.00 72.50 119 GLU A CA 1
ATOM 995 C C . GLU A 1 119 ? 2.965 -16.261 10.082 1.00 72.50 119 GLU A C 1
ATOM 997 O O . GLU A 1 119 ? 3.010 -16.925 11.113 1.00 72.50 119 GLU A O 1
ATOM 1002 N N . GLY A 1 120 ? 2.515 -16.780 8.936 1.00 56.47 120 GLY A N 1
ATOM 1003 C CA . GLY A 1 120 ? 2.037 -18.159 8.765 1.00 56.47 120 GLY A CA 1
ATOM 1004 C C . GLY A 1 120 ? 3.120 -19.194 8.434 1.00 56.47 120 GLY A C 1
ATOM 1005 O O . GLY A 1 120 ? 2.771 -20.334 8.129 1.00 56.47 120 GLY A O 1
ATOM 1006 N N . PHE A 1 121 ? 4.395 -18.803 8.475 1.00 46.09 121 PHE A N 1
ATOM 1007 C CA . PHE A 1 121 ? 5.583 -19.652 8.324 1.00 46.09 121 PHE A CA 1
ATOM 1008 C C . PHE A 1 121 ? 6.502 -19.469 9.533 1.00 46.09 121 PHE A C 1
ATOM 1010 O O . PHE A 1 121 ? 7.211 -20.446 9.864 1.00 46.09 121 PHE A O 1
#

Radius of gyration: 20.14 Å; chains: 1; bounding box: 70×42×28 Å

Sequence (121 aa):
MTDILKKIAKIETLLNEIKKSLAKKDKVFLFDRTDSKKIIIEKNETNDIGLKKEYDNLYKLYESQKFQEIEEFINEKSKDYLKEFCKVNNLSIDTSRVSKPNIVKIIIKWFSQRKQITEGF

Secondary structure (DSSP, 8-state):
--HHHHHHHHHHHHHHHHHHHHHHHHTT----S--------------HHHHHHHHHHHHHHHHTT-HHHHHHHHHHS-HHHHHHHHHHTT----TTTS-HHHHHHHHHHHHHHHHHHHH--

pLDDT: mean 76.24, std 19.48, range [31.36, 93.56]